Protein AF-A0A2M7TNG6-F1 (afdb_monomer_lite)

Fold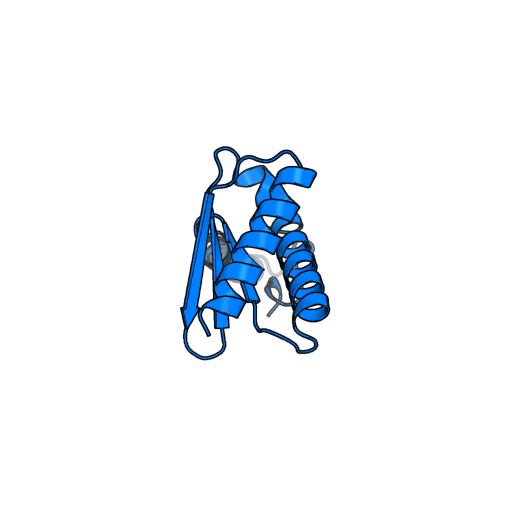seek 3Di:
DVVLVVVLVVLLVVVCVVVVFDWDWDWDDDPQEIEIEIEGPCLCVCCDDLRPNVVVSQVSSQVVSCVVPVDGGHYHYDYPCVVVVSQVVLVVVVVVQVVCCVVPVDHDDDDDDDPVSVD

Structure (mmCIF, N/CA/C/O backbone):
data_AF-A0A2M7TNG6-F1
#
_entry.id   AF-A0A2M7TNG6-F1
#
loop_
_atom_site.group_PDB
_atom_site.id
_atom_site.type_symbol
_atom_site.label_atom_id
_atom_site.label_alt_id
_atom_site.label_comp_id
_atom_site.label_asym_id
_atom_site.label_entity_id
_atom_site.label_seq_id
_atom_site.pdbx_PDB_ins_code
_atom_site.Cartn_x
_atom_site.Cartn_y
_atom_site.Cartn_z
_atom_site.occupancy
_atom_site.B_iso_or_equiv
_atom_site.auth_seq_id
_atom_site.auth_comp_id
_atom_site.auth_asym_id
_atom_site.auth_atom_id
_atom_site.pdbx_PDB_model_num
ATOM 1 N N . MET A 1 1 ? 20.619 6.618 -12.689 1.00 54.84 1 MET A N 1
ATOM 2 C CA . MET A 1 1 ? 19.481 6.814 -11.764 1.00 54.84 1 MET A CA 1
ATOM 3 C C . MET A 1 1 ? 18.170 6.879 -12.534 1.00 54.84 1 MET A C 1
ATOM 5 O O . MET A 1 1 ? 17.291 6.089 -12.225 1.00 54.84 1 MET A O 1
ATOM 9 N N . ASP A 1 2 ? 18.098 7.652 -13.619 1.00 66.38 2 ASP A N 1
ATOM 10 C CA . ASP A 1 2 ? 16.938 7.666 -14.534 1.00 66.38 2 ASP A CA 1
ATOM 11 C C . ASP A 1 2 ? 16.627 6.308 -15.174 1.00 66.38 2 ASP A C 1
ATOM 13 O O . ASP A 1 2 ? 15.473 5.988 -15.433 1.00 66.38 2 ASP A O 1
ATOM 17 N N . GLN A 1 3 ? 17.649 5.473 -15.387 1.00 79.81 3 GLN A N 1
ATOM 18 C CA . GLN A 1 3 ? 17.461 4.150 -15.983 1.00 79.81 3 GLN A CA 1
ATOM 19 C C . GLN A 1 3 ? 16.607 3.216 -15.113 1.00 79.81 3 GLN A C 1
ATOM 21 O O . GLN A 1 3 ? 15.795 2.473 -15.648 1.00 79.81 3 GLN A O 1
ATOM 26 N N . GLN A 1 4 ? 16.744 3.279 -13.782 1.00 82.69 4 GLN A N 1
ATOM 27 C CA . GLN A 1 4 ? 15.947 2.445 -12.873 1.00 82.69 4 GLN A CA 1
ATOM 28 C C . GLN A 1 4 ? 14.476 2.859 -12.874 1.00 82.69 4 GLN A C 1
ATOM 30 O O . GLN A 1 4 ? 13.606 1.995 -12.843 1.00 82.69 4 GLN A O 1
ATOM 35 N N . ILE A 1 5 ? 14.201 4.166 -12.935 1.00 87.81 5 ILE A N 1
ATOM 36 C CA . ILE A 1 5 ? 12.831 4.681 -13.022 1.00 87.81 5 ILE A CA 1
ATOM 37 C C . ILE A 1 5 ? 12.215 4.244 -14.351 1.00 87.81 5 ILE A C 1
ATOM 39 O O . ILE A 1 5 ? 11.167 3.614 -14.337 1.00 87.81 5 ILE A O 1
ATOM 43 N N . LYS A 1 6 ? 12.914 4.437 -15.476 1.00 89.31 6 LYS A N 1
ATOM 44 C CA . LYS A 1 6 ? 12.452 3.979 -16.799 1.00 89.31 6 LYS A CA 1
ATOM 45 C C . LYS A 1 6 ? 12.192 2.472 -16.857 1.00 89.31 6 LYS A C 1
ATOM 47 O O . LYS A 1 6 ? 11.218 2.027 -17.458 1.00 89.31 6 LYS A O 1
ATOM 52 N N . ASP A 1 7 ? 13.056 1.671 -16.236 1.00 91.94 7 ASP A N 1
ATOM 53 C CA . ASP A 1 7 ? 12.860 0.223 -16.162 1.00 91.94 7 ASP A CA 1
ATOM 54 C C . ASP A 1 7 ? 11.627 -0.138 -15.313 1.00 91.94 7 ASP A C 1
ATOM 56 O O . ASP A 1 7 ? 10.882 -1.043 -15.688 1.00 91.94 7 ASP A O 1
ATOM 60 N N . LEU A 1 8 ? 11.368 0.577 -14.210 1.00 92.88 8 LEU A N 1
ATOM 61 C CA . LEU A 1 8 ? 10.156 0.397 -13.402 1.00 92.88 8 LEU A CA 1
ATOM 62 C C . LEU A 1 8 ? 8.890 0.842 -14.136 1.00 92.88 8 LEU A C 1
ATOM 64 O O . LEU A 1 8 ? 7.879 0.148 -14.054 1.00 92.88 8 LEU A O 1
ATOM 68 N N . GLU A 1 9 ? 8.938 1.944 -14.885 1.00 93.38 9 GLU A N 1
ATOM 69 C CA . GLU A 1 9 ? 7.831 2.376 -15.745 1.00 93.38 9 GLU A CA 1
ATOM 70 C C . GLU A 1 9 ? 7.498 1.290 -16.767 1.00 93.38 9 GLU A C 1
ATOM 72 O O . GLU A 1 9 ? 6.335 0.926 -16.937 1.00 93.38 9 GLU A O 1
ATOM 77 N N . LYS A 1 10 ? 8.526 0.711 -17.399 1.00 93.56 10 LYS A N 1
ATOM 78 C CA . LYS A 1 10 ? 8.350 -0.385 -18.350 1.00 93.56 10 LYS A CA 1
ATOM 79 C C . LYS A 1 10 ? 7.748 -1.625 -17.689 1.00 93.56 10 LYS A C 1
ATOM 81 O O . LYS A 1 10 ? 6.782 -2.164 -18.208 1.00 93.56 10 LYS A O 1
ATOM 86 N N . ILE A 1 11 ? 8.276 -2.049 -16.539 1.00 94.00 11 ILE A N 1
ATOM 87 C CA . ILE A 1 11 ? 7.749 -3.194 -15.777 1.00 94.00 11 ILE A CA 1
ATOM 88 C C . ILE A 1 11 ? 6.274 -2.987 -15.423 1.00 94.00 11 ILE A C 1
ATOM 90 O O . ILE A 1 11 ? 5.467 -3.896 -15.598 1.00 94.00 11 ILE A O 1
ATOM 94 N N . THR A 1 12 ? 5.931 -1.793 -14.940 1.00 93.56 12 THR A N 1
ATOM 95 C CA . THR A 1 12 ? 4.572 -1.445 -14.512 1.00 93.56 12 THR A CA 1
ATOM 96 C C . THR A 1 12 ? 3.622 -1.455 -15.708 1.00 93.56 12 THR A C 1
ATOM 98 O O . THR A 1 12 ? 2.580 -2.107 -15.666 1.00 93.56 12 THR A O 1
ATOM 101 N N . LYS A 1 13 ? 4.020 -0.823 -16.817 1.00 93.25 13 LYS A N 1
ATOM 102 C CA . LYS A 1 13 ? 3.249 -0.806 -18.064 1.00 93.25 13 LYS A CA 1
ATOM 103 C C . LYS A 1 13 ? 3.055 -2.205 -18.646 1.00 93.25 13 LYS A C 1
ATOM 105 O O . LYS A 1 13 ? 1.938 -2.566 -19.013 1.00 93.25 13 LYS A O 1
ATOM 110 N N . ASP A 1 14 ? 4.122 -2.999 -18.698 1.00 93.56 14 ASP A N 1
ATOM 111 C CA . ASP A 1 14 ? 4.070 -4.371 -19.193 1.00 93.56 14 ASP A CA 1
ATOM 112 C C . ASP A 1 14 ? 3.114 -5.196 -18.317 1.00 93.56 14 ASP A C 1
ATOM 114 O O . ASP A 1 14 ? 2.214 -5.837 -18.854 1.00 93.56 14 ASP A O 1
ATOM 118 N N . LEU A 1 15 ? 3.210 -5.119 -16.986 1.00 93.12 15 LEU A N 1
ATOM 119 C CA . LEU A 1 15 ? 2.315 -5.836 -16.072 1.00 93.12 15 LEU A CA 1
ATOM 120 C C . LEU A 1 15 ? 0.835 -5.510 -16.329 1.00 93.12 15 LEU A C 1
ATOM 122 O O . LEU A 1 15 ? 0.043 -6.425 -16.556 1.00 93.12 15 LEU A O 1
ATOM 126 N N . PHE A 1 16 ? 0.458 -4.229 -16.337 1.00 91.75 16 PHE A N 1
ATOM 127 C CA . PHE A 1 16 ? -0.946 -3.840 -16.519 1.00 91.75 16 PHE A CA 1
ATOM 128 C C . PHE A 1 16 ? -1.476 -4.149 -17.919 1.00 91.75 16 PHE A C 1
ATOM 130 O O . PHE A 1 16 ? -2.626 -4.565 -18.049 1.00 91.75 16 PHE A O 1
ATOM 137 N N . SER A 1 17 ? -0.625 -4.065 -18.948 1.00 91.31 17 SER A N 1
ATOM 138 C CA . SER A 1 17 ? -1.009 -4.467 -20.306 1.00 91.31 17 SER A CA 1
ATOM 139 C C . SER A 1 17 ? -1.352 -5.959 -20.409 1.00 91.31 17 SER A C 1
ATOM 141 O O . SER A 1 17 ? -2.330 -6.310 -21.061 1.00 91.31 17 SER A O 1
ATOM 143 N N . HIS A 1 18 ? -0.613 -6.836 -19.717 1.00 91.81 18 HIS A N 1
ATOM 144 C CA . HIS A 1 18 ? -0.904 -8.276 -19.693 1.00 91.81 18 HIS A CA 1
ATOM 145 C C . HIS A 1 18 ? -2.145 -8.607 -18.860 1.00 91.81 18 HIS A C 1
ATOM 147 O O . HIS A 1 18 ? -2.833 -9.583 -19.149 1.00 91.81 18 HIS A O 1
ATOM 153 N N . LEU A 1 19 ? -2.430 -7.806 -17.831 1.00 88.75 19 LEU A N 1
ATOM 154 C CA . LEU A 1 19 ? -3.632 -7.952 -17.012 1.00 88.75 19 LEU A CA 1
ATOM 155 C C . LEU A 1 19 ? -4.889 -7.373 -17.685 1.00 88.75 19 LEU A C 1
ATOM 157 O O . LEU A 1 19 ? -5.991 -7.641 -17.220 1.00 88.75 19 LEU A O 1
ATOM 161 N N . GLY A 1 20 ? -4.737 -6.609 -18.773 1.00 87.88 20 GLY A N 1
ATOM 162 C CA . GLY A 1 20 ? -5.851 -6.015 -19.512 1.00 87.88 20 GLY A CA 1
ATOM 163 C C . GLY A 1 20 ? -6.449 -4.765 -18.860 1.00 87.88 20 GLY A C 1
ATOM 164 O O . GLY A 1 20 ? -7.576 -4.406 -19.185 1.00 87.88 20 GLY A O 1
ATOM 165 N N . PHE A 1 21 ? -5.714 -4.095 -17.966 1.00 87.00 21 PHE A N 1
ATOM 166 C CA . PHE A 1 21 ? -6.172 -2.864 -17.316 1.00 87.00 21 PHE A CA 1
ATOM 167 C C . PHE A 1 21 ? -5.549 -1.625 -17.960 1.00 87.00 21 PHE A C 1
ATOM 169 O O . PHE A 1 21 ? -4.346 -1.582 -18.224 1.00 87.00 21 PHE A O 1
ATOM 176 N N . GLN A 1 22 ? -6.369 -0.591 -18.154 1.00 85.88 22 GLN A N 1
ATOM 177 C CA . GLN A 1 22 ? -5.897 0.765 -18.429 1.00 85.88 22 GLN A CA 1
ATOM 178 C C . GLN A 1 22 ? -5.611 1.447 -17.088 1.00 85.88 22 GLN A C 1
ATOM 180 O O . GLN A 1 22 ? -6.511 1.627 -16.264 1.00 85.88 22 GLN A O 1
ATOM 185 N N . VAL A 1 23 ? -4.337 1.750 -16.843 1.00 90.06 23 VAL A N 1
ATOM 186 C CA . VAL A 1 23 ? -3.870 2.346 -15.590 1.00 90.06 23 VAL A CA 1
ATOM 187 C C . VAL A 1 23 ? -2.850 3.421 -15.921 1.00 90.06 23 VAL A C 1
ATOM 189 O O . VAL A 1 23 ? -1.818 3.139 -16.538 1.00 90.06 23 VAL A O 1
ATOM 192 N N . ASP A 1 24 ? -3.132 4.635 -15.473 1.00 92.81 24 ASP A N 1
ATOM 193 C CA . ASP A 1 24 ? -2.158 5.712 -15.421 1.00 92.81 24 ASP A CA 1
ATOM 194 C C . ASP A 1 24 ? -1.339 5.574 -14.144 1.00 92.81 24 ASP A C 1
ATOM 196 O O . ASP A 1 24 ? -1.842 5.181 -13.091 1.00 92.81 24 ASP A O 1
ATOM 200 N N . PHE A 1 25 ? -0.052 5.896 -14.208 1.00 94.00 25 PHE A N 1
ATOM 201 C CA . PHE A 1 25 ? 0.793 5.799 -13.029 1.00 94.00 25 PHE A CA 1
ATOM 202 C C . PHE A 1 25 ? 1.853 6.887 -12.973 1.00 94.00 25 PHE A C 1
ATOM 204 O O . PHE A 1 25 ? 2.319 7.399 -13.989 1.00 94.00 25 PHE A O 1
ATOM 211 N N . GLN A 1 26 ? 2.253 7.223 -11.750 1.00 94.19 26 GLN A N 1
ATOM 212 C CA . GLN A 1 26 ? 3.331 8.159 -11.463 1.00 94.19 26 GLN A CA 1
ATOM 213 C C . GLN A 1 26 ? 4.327 7.506 -10.517 1.00 94.19 26 GLN A C 1
ATOM 215 O O . GLN A 1 26 ? 3.954 7.000 -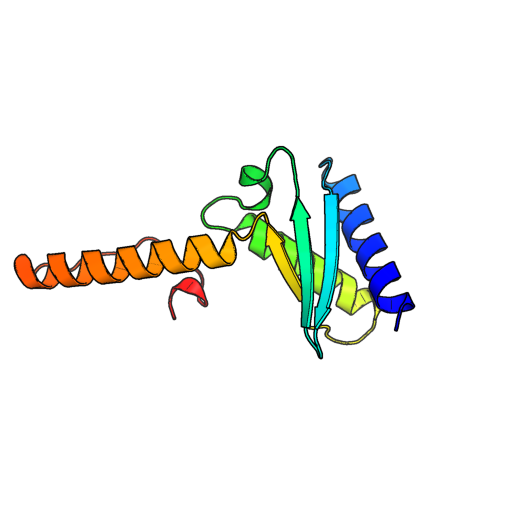9.459 1.00 94.19 26 GLN A O 1
ATOM 220 N N . ILE A 1 27 ? 5.606 7.544 -10.885 1.00 94.62 27 ILE A N 1
ATOM 221 C CA . ILE A 1 27 ? 6.683 7.014 -10.053 1.00 94.62 27 ILE A CA 1
ATOM 222 C C . ILE A 1 27 ? 7.416 8.178 -9.394 1.00 94.62 27 ILE A C 1
ATOM 224 O O . ILE A 1 27 ? 7.971 9.043 -10.070 1.00 94.62 27 ILE A O 1
ATOM 228 N N . LYS A 1 28 ? 7.443 8.182 -8.063 1.00 93.19 28 LYS A N 1
ATOM 229 C CA . LYS A 1 28 ? 8.204 9.131 -7.248 1.00 93.19 28 LYS A CA 1
ATOM 230 C C . LYS A 1 28 ? 9.304 8.385 -6.515 1.00 93.19 28 LYS A C 1
ATOM 232 O O . LYS A 1 28 ? 9.084 7.293 -6.000 1.00 93.19 28 LYS A O 1
ATOM 237 N N . LYS A 1 29 ? 10.498 8.968 -6.459 1.00 91.38 29 LYS A N 1
ATOM 238 C CA . LYS A 1 29 ? 11.609 8.428 -5.675 1.00 91.38 29 LYS A CA 1
ATOM 239 C C . LYS A 1 29 ? 11.977 9.416 -4.582 1.00 91.38 29 LYS A C 1
ATOM 241 O O . LYS A 1 29 ? 12.416 10.523 -4.878 1.00 91.38 29 LYS A O 1
ATOM 246 N N . GLU A 1 30 ? 11.855 8.977 -3.339 1.00 91.69 30 GLU A N 1
ATOM 247 C CA . GLU A 1 30 ? 12.207 9.740 -2.147 1.00 91.69 30 GLU A CA 1
ATOM 248 C C . GLU A 1 30 ? 13.241 8.948 -1.345 1.00 91.69 30 GLU A C 1
ATOM 250 O O . GLU A 1 30 ? 12.950 7.898 -0.774 1.00 91.69 30 GLU A O 1
ATOM 255 N N . ALA A 1 31 ? 14.485 9.436 -1.338 1.00 88.31 31 ALA A N 1
ATOM 256 C CA . ALA A 1 31 ? 15.634 8.742 -0.755 1.00 88.31 31 ALA A CA 1
ATOM 257 C C . ALA A 1 31 ? 15.773 7.289 -1.271 1.00 88.31 31 ALA A C 1
ATOM 259 O O . ALA A 1 31 ? 16.142 7.068 -2.430 1.00 88.31 31 ALA A O 1
ATOM 260 N N . GLU A 1 32 ? 15.490 6.304 -0.417 1.00 88.56 32 GLU A N 1
ATOM 261 C CA . GLU A 1 32 ? 15.549 4.873 -0.738 1.00 88.56 32 GLU A CA 1
ATOM 262 C C . GLU A 1 32 ? 14.198 4.273 -1.142 1.00 88.56 32 GLU A C 1
ATOM 264 O O . GLU A 1 32 ? 14.164 3.134 -1.607 1.00 88.56 32 GLU A O 1
ATOM 269 N N . LEU A 1 33 ? 13.095 5.004 -0.962 1.00 92.75 33 LEU A N 1
ATOM 270 C CA . LEU A 1 33 ? 11.748 4.538 -1.266 1.00 92.75 33 LEU A CA 1
ATOM 271 C C . LEU A 1 33 ? 11.336 4.980 -2.670 1.00 92.75 33 LEU A C 1
ATOM 273 O O . LEU A 1 33 ? 11.424 6.155 -3.026 1.00 92.75 33 LEU A O 1
ATOM 277 N N . VAL A 1 34 ? 10.860 4.030 -3.467 1.00 94.62 34 VAL A N 1
ATOM 278 C CA . VAL A 1 34 ? 10.200 4.305 -4.740 1.00 94.62 34 VAL A CA 1
ATOM 279 C C . VAL A 1 34 ? 8.709 4.066 -4.569 1.00 94.62 34 VAL A C 1
ATOM 281 O O . VAL A 1 34 ? 8.289 2.944 -4.296 1.00 94.62 34 VAL A O 1
ATOM 284 N N . THR A 1 35 ? 7.911 5.107 -4.746 1.00 95.25 35 THR A N 1
ATOM 285 C CA . THR A 1 35 ? 6.454 5.035 -4.673 1.00 95.25 35 THR A CA 1
ATOM 286 C C . THR A 1 35 ? 5.872 5.050 -6.078 1.00 95.25 35 THR A C 1
ATOM 288 O O . THR A 1 35 ? 6.194 5.924 -6.881 1.00 95.25 35 THR A O 1
ATOM 291 N N . ILE A 1 36 ? 5.016 4.079 -6.376 1.00 95.75 36 ILE A N 1
ATOM 292 C CA . ILE A 1 36 ? 4.251 3.984 -7.616 1.00 95.75 36 ILE A CA 1
ATOM 293 C C . ILE A 1 36 ? 2.800 4.295 -7.263 1.00 95.75 36 ILE A C 1
ATOM 295 O O . ILE A 1 36 ? 2.129 3.490 -6.615 1.00 95.75 36 ILE A O 1
ATOM 299 N N . HIS A 1 37 ? 2.338 5.468 -7.678 1.00 95.88 37 HIS A N 1
ATOM 300 C CA . HIS A 1 37 ? 0.942 5.865 -7.564 1.00 95.88 37 HIS A CA 1
ATOM 301 C C . HIS A 1 37 ? 0.198 5.406 -8.807 1.00 95.88 37 HIS A C 1
ATOM 303 O O . HIS A 1 37 ? 0.613 5.729 -9.919 1.00 95.88 37 HIS A O 1
ATOM 309 N N . LEU A 1 38 ? -0.875 4.652 -8.609 1.00 94.56 38 LEU A N 1
ATOM 310 C CA . LEU A 1 38 ? -1.733 4.131 -9.660 1.00 94.56 38 LEU A CA 1
ATOM 311 C C . LEU A 1 38 ? -3.061 4.886 -9.660 1.00 94.56 38 LEU A C 1
ATOM 313 O O . LEU A 1 38 ? -3.710 5.005 -8.620 1.00 94.56 38 LEU A O 1
ATOM 317 N N . ASN A 1 39 ? -3.472 5.314 -10.846 1.00 92.56 39 ASN A N 1
ATOM 318 C CA . ASN A 1 39 ? -4.759 5.926 -11.131 1.00 92.56 39 ASN A CA 1
ATOM 319 C C . ASN A 1 39 ? -5.453 5.077 -12.197 1.00 92.56 39 ASN A C 1
ATOM 321 O O . ASN A 1 39 ? -4.863 4.723 -13.217 1.00 92.56 39 ASN A O 1
ATOM 325 N N . SER A 1 40 ? -6.702 4.714 -11.954 1.00 88.69 40 SER A N 1
ATOM 326 C CA . SER A 1 40 ? -7.477 3.861 -12.850 1.00 88.69 40 SER A CA 1
ATOM 327 C C . SER A 1 40 ? -8.936 4.267 -12.776 1.00 88.69 40 SER A C 1
ATOM 329 O O . SER A 1 40 ? -9.379 4.731 -11.731 1.00 88.69 40 SER A O 1
ATOM 331 N N . ASP A 1 41 ? -9.685 4.030 -13.850 1.00 88.38 41 ASP A N 1
ATOM 332 C CA . ASP A 1 41 ? -11.139 4.216 -13.853 1.00 88.38 41 ASP A CA 1
ATOM 333 C C . ASP A 1 41 ? -11.851 3.226 -12.908 1.00 88.38 41 ASP A C 1
ATOM 335 O O . ASP A 1 41 ? -12.964 3.481 -12.448 1.00 88.38 41 ASP A O 1
ATOM 339 N N . GLU A 1 42 ? -11.198 2.106 -12.571 1.00 88.88 42 GLU A N 1
ATOM 340 C CA . GLU A 1 42 ? -11.728 1.053 -11.699 1.00 88.88 42 GLU A CA 1
ATOM 341 C C . GLU A 1 42 ? -10.800 0.778 -10.495 1.00 88.88 42 GLU A C 1
ATOM 343 O O . GLU A 1 42 ? -10.299 -0.341 -10.315 1.00 88.88 42 GLU A O 1
ATOM 348 N N . PRO A 1 43 ? -10.571 1.763 -9.601 1.00 90.81 43 PRO A N 1
ATOM 349 C CA . PRO A 1 43 ? -9.601 1.633 -8.510 1.00 90.81 43 PRO A CA 1
ATOM 350 C C . PRO A 1 43 ? -9.966 0.496 -7.545 1.00 90.81 43 PRO A C 1
ATOM 352 O O . PRO A 1 43 ? -9.089 -0.168 -6.992 1.00 90.81 43 PRO A O 1
ATOM 355 N N . GLY A 1 44 ? -11.261 0.198 -7.388 1.00 91.81 44 GLY A N 1
ATOM 356 C CA . GLY A 1 44 ? -11.749 -0.890 -6.539 1.00 91.81 44 GLY A CA 1
ATOM 357 C C . GLY A 1 44 ? -11.222 -2.274 -6.934 1.00 91.81 44 GLY A C 1
ATOM 358 O O . GLY A 1 44 ? -10.960 -3.092 -6.051 1.00 91.81 44 GLY A O 1
ATOM 359 N N . VAL A 1 45 ? -11.007 -2.529 -8.230 1.00 92.00 45 VAL A N 1
ATOM 360 C CA . VAL A 1 45 ? -10.467 -3.810 -8.718 1.00 92.00 45 VAL A CA 1
ATOM 361 C C . VAL A 1 45 ? -8.983 -3.933 -8.375 1.00 92.00 45 VAL A C 1
ATOM 363 O O . VAL A 1 45 ? -8.545 -4.979 -7.895 1.00 92.00 45 VAL A O 1
ATOM 366 N N . LEU A 1 46 ? -8.222 -2.846 -8.545 1.00 93.06 46 LEU A N 1
ATOM 367 C CA . LEU A 1 46 ? -6.796 -2.797 -8.207 1.00 93.06 46 LEU A CA 1
ATOM 368 C C . LEU A 1 46 ? -6.549 -2.895 -6.700 1.00 93.06 46 LEU A C 1
ATOM 370 O O . LEU A 1 46 ? -5.567 -3.497 -6.268 1.00 93.06 46 LEU A O 1
ATOM 374 N N . ILE A 1 47 ? -7.443 -2.329 -5.890 1.00 93.94 47 ILE A N 1
ATOM 375 C CA . ILE A 1 47 ? -7.398 -2.437 -4.431 1.00 93.94 47 ILE A CA 1
ATOM 376 C C . ILE A 1 47 ? -7.759 -3.868 -4.007 1.00 93.94 47 ILE A C 1
ATOM 378 O O . ILE A 1 47 ? -7.021 -4.515 -3.254 1.00 93.94 47 ILE A O 1
ATOM 382 N N . GLY A 1 48 ? -8.872 -4.391 -4.522 1.00 92.25 48 GLY A N 1
ATOM 383 C CA . GLY A 1 48 ? -9.431 -5.682 -4.136 1.00 92.25 48 GLY A CA 1
ATOM 384 C C . GLY A 1 48 ? -9.946 -5.707 -2.693 1.00 92.25 48 GLY A C 1
ATOM 385 O O . GLY A 1 48 ? -9.955 -4.706 -1.973 1.00 92.25 48 GLY A O 1
ATOM 386 N N . TYR A 1 49 ? -10.378 -6.881 -2.229 1.00 90.62 49 TYR A N 1
ATOM 387 C CA . TYR A 1 49 ? -10.930 -7.024 -0.881 1.00 90.62 49 TYR A CA 1
ATOM 388 C C . TYR A 1 49 ? -9.884 -6.670 0.185 1.00 90.62 49 TYR A C 1
ATOM 390 O O . TYR A 1 49 ? -8.842 -7.317 0.279 1.00 90.62 49 TYR A O 1
ATOM 398 N N . HIS A 1 50 ? -10.144 -5.618 0.966 1.00 88.12 50 HIS A N 1
ATOM 399 C CA . HIS A 1 50 ? -9.230 -5.104 1.994 1.00 88.12 50 HIS A CA 1
ATOM 400 C C . HIS A 1 50 ? -7.788 -4.858 1.505 1.00 88.12 50 HIS A C 1
ATOM 402 O O . HIS A 1 50 ? -6.840 -4.967 2.277 1.00 88.12 50 HIS A O 1
ATOM 408 N N . GLY A 1 51 ? -7.590 -4.495 0.233 1.00 91.31 51 GLY A N 1
ATOM 409 C CA . GLY A 1 51 ? -6.252 -4.213 -0.300 1.00 91.31 51 GLY A CA 1
ATOM 410 C C . GLY A 1 51 ? -5.454 -5.459 -0.698 1.00 91.31 51 GLY A C 1
ATOM 411 O O . GLY A 1 51 ? -4.250 -5.362 -0.935 1.00 91.31 51 GLY A O 1
ATOM 412 N N . GLN A 1 52 ? -6.072 -6.645 -0.742 1.00 91.19 52 GLN A N 1
ATOM 413 C CA . GLN A 1 52 ? -5.382 -7.886 -1.108 1.00 91.19 52 GLN A CA 1
ATOM 414 C C . GLN A 1 52 ? -4.791 -7.839 -2.524 1.00 91.19 52 GLN A C 1
ATOM 416 O O . GLN A 1 52 ? -3.647 -8.258 -2.706 1.00 91.19 52 GLN A O 1
ATOM 421 N N . ALA A 1 53 ? -5.524 -7.296 -3.502 1.00 93.50 53 ALA A N 1
ATOM 422 C CA . ALA A 1 53 ? -5.031 -7.177 -4.873 1.00 93.50 53 ALA A CA 1
ATOM 423 C C . ALA A 1 53 ? -3.886 -6.160 -4.957 1.00 93.50 53 ALA A C 1
ATOM 425 O O . ALA A 1 53 ? -2.842 -6.468 -5.529 1.00 93.50 53 ALA A O 1
ATOM 426 N N . LEU A 1 54 ? -4.010 -5.017 -4.273 1.00 94.31 54 LEU A N 1
ATOM 427 C CA . LEU A 1 54 ? -2.947 -4.012 -4.189 1.00 94.31 54 LEU A CA 1
ATOM 428 C C . LEU A 1 54 ? -1.658 -4.596 -3.600 1.00 94.31 54 LEU A C 1
ATOM 430 O O . LEU A 1 54 ? -0.561 -4.371 -4.111 1.00 94.31 54 LEU A O 1
ATOM 434 N N . ASN A 1 55 ? -1.783 -5.388 -2.535 1.00 93.31 55 ASN A N 1
ATOM 435 C CA . ASN A 1 55 ? -0.639 -6.056 -1.928 1.00 93.31 55 ASN A CA 1
ATOM 436 C C . ASN A 1 55 ? -0.014 -7.087 -2.880 1.00 93.31 55 ASN A C 1
ATOM 438 O O . ASN A 1 55 ? 1.212 -7.152 -2.969 1.00 93.31 55 ASN A O 1
ATOM 442 N N . ALA A 1 56 ? -0.820 -7.851 -3.623 1.00 93.94 56 ALA A N 1
ATOM 443 C CA . ALA A 1 56 ? -0.318 -8.785 -4.630 1.00 93.94 56 ALA A CA 1
ATOM 444 C C . ALA A 1 56 ? 0.414 -8.061 -5.775 1.00 93.94 56 ALA A C 1
ATOM 446 O O . ALA A 1 56 ? 1.513 -8.471 -6.149 1.00 93.94 56 ALA A O 1
ATOM 447 N N . LEU A 1 57 ? -0.140 -6.953 -6.276 1.00 94.56 57 LEU A N 1
ATOM 448 C CA . LEU A 1 57 ? 0.485 -6.102 -7.294 1.00 94.56 57 LEU A CA 1
ATOM 449 C C . LEU A 1 57 ? 1.834 -5.555 -6.817 1.00 94.56 57 LEU A C 1
ATOM 451 O O . LEU A 1 57 ? 2.829 -5.671 -7.532 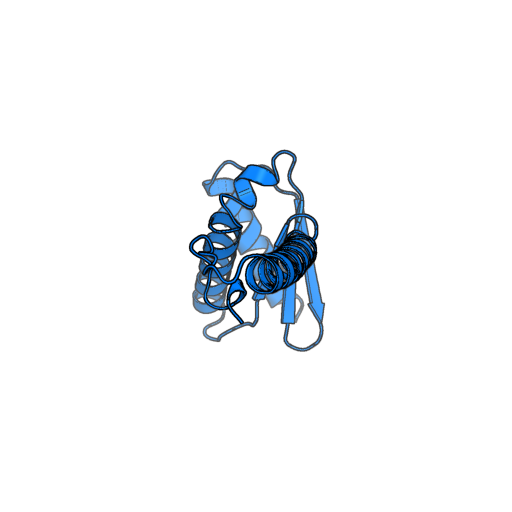1.00 94.56 57 LEU A O 1
ATOM 455 N N . GLN A 1 58 ? 1.902 -5.042 -5.584 1.00 94.88 58 GLN A N 1
ATOM 456 C CA . GLN A 1 58 ? 3.161 -4.588 -4.996 1.00 94.88 58 GLN A CA 1
ATOM 457 C C . GLN A 1 58 ? 4.209 -5.703 -4.953 1.00 94.88 58 GLN A C 1
ATOM 459 O O . GLN A 1 58 ? 5.362 -5.475 -5.327 1.00 94.88 58 GLN A O 1
ATOM 464 N N . GLN A 1 59 ? 3.828 -6.908 -4.519 1.00 94.75 59 GLN A N 1
ATOM 465 C CA . GLN A 1 59 ? 4.754 -8.041 -4.477 1.00 94.75 59 GLN A CA 1
ATOM 466 C C . GLN A 1 59 ? 5.238 -8.430 -5.875 1.00 94.75 59 GLN A C 1
ATOM 468 O O . GLN A 1 59 ? 6.439 -8.608 -6.070 1.00 94.75 59 GLN A O 1
ATOM 473 N N . MET A 1 60 ? 4.342 -8.496 -6.862 1.00 95.12 60 MET A N 1
ATOM 474 C CA . MET A 1 60 ? 4.718 -8.801 -8.244 1.00 95.12 60 MET A CA 1
ATOM 475 C C . MET A 1 60 ? 5.712 -7.780 -8.797 1.00 95.12 60 MET A C 1
ATOM 477 O O . MET A 1 60 ? 6.777 -8.169 -9.275 1.00 95.12 60 MET A O 1
ATOM 481 N N . ILE A 1 61 ? 5.424 -6.484 -8.659 1.00 95.38 61 ILE A N 1
ATOM 482 C CA . ILE A 1 61 ? 6.322 -5.420 -9.128 1.00 95.38 61 ILE A CA 1
ATOM 483 C C . ILE A 1 61 ? 7.673 -5.494 -8.409 1.00 95.38 61 ILE A C 1
ATOM 485 O O . ILE A 1 61 ? 8.717 -5.402 -9.055 1.00 95.38 61 ILE A O 1
ATOM 489 N N . THR A 1 62 ? 7.678 -5.733 -7.095 1.00 95.00 62 THR A N 1
ATOM 490 C CA . THR A 1 62 ? 8.919 -5.861 -6.316 1.00 95.00 62 THR A CA 1
ATOM 491 C C . THR A 1 62 ? 9.768 -7.041 -6.796 1.00 95.00 62 THR A C 1
ATOM 493 O O . THR A 1 62 ? 10.979 -6.902 -6.966 1.00 95.00 62 THR A O 1
ATOM 496 N N . LEU A 1 63 ? 9.149 -8.191 -7.078 1.00 95.69 63 LEU A N 1
ATOM 497 C CA . LEU A 1 63 ? 9.843 -9.371 -7.600 1.00 95.69 63 LEU A CA 1
ATOM 498 C C . LEU A 1 63 ? 10.364 -9.157 -9.028 1.00 95.69 63 LEU A C 1
ATOM 500 O O . LEU A 1 63 ? 11.488 -9.554 -9.342 1.00 95.69 63 LEU A O 1
ATOM 504 N N . MET A 1 64 ? 9.584 -8.504 -9.893 1.00 94.88 64 MET A N 1
ATOM 505 C CA . MET A 1 64 ? 10.009 -8.155 -11.253 1.00 94.88 64 MET A CA 1
ATOM 506 C C . MET A 1 64 ? 11.183 -7.168 -11.235 1.00 94.88 64 MET A C 1
ATOM 508 O O . MET A 1 64 ? 12.150 -7.350 -11.977 1.00 94.88 64 MET A O 1
ATOM 512 N N . ALA A 1 65 ? 11.139 -6.172 -10.347 1.00 94.31 65 ALA A N 1
ATOM 513 C CA . ALA A 1 65 ? 12.227 -5.225 -10.134 1.00 94.31 65 ALA A CA 1
ATOM 514 C C . ALA A 1 65 ? 13.489 -5.928 -9.616 1.00 94.31 65 ALA A C 1
ATOM 516 O O . ALA A 1 65 ? 14.570 -5.722 -10.164 1.00 94.31 65 ALA A O 1
ATOM 517 N N . PHE A 1 66 ? 13.358 -6.823 -8.631 1.00 94.62 66 PHE A N 1
ATOM 518 C CA . PHE A 1 66 ? 14.478 -7.623 -8.132 1.00 94.62 66 PHE A CA 1
ATOM 519 C C . PHE A 1 66 ? 15.118 -8.457 -9.250 1.00 94.62 66 PHE A C 1
ATOM 521 O O . PHE A 1 66 ? 16.334 -8.418 -9.433 1.00 94.62 66 PHE A O 1
ATOM 528 N N . LYS A 1 67 ? 14.304 -9.143 -10.064 1.00 94.12 67 LYS A N 1
ATOM 529 C CA . LYS A 1 67 ? 14.781 -9.926 -11.215 1.00 94.12 67 LYS A CA 1
ATOM 530 C C . LYS A 1 67 ? 15.525 -9.064 -12.242 1.00 94.12 67 LYS A C 1
ATOM 532 O O . LYS A 1 67 ? 16.482 -9.536 -12.849 1.00 94.12 67 LYS A O 1
ATOM 537 N N . LYS A 1 68 ? 15.087 -7.820 -12.455 1.00 93.25 68 LYS A N 1
ATOM 538 C CA . LYS A 1 68 ? 15.693 -6.885 -13.414 1.00 93.25 68 LYS A CA 1
ATOM 539 C C . LYS A 1 68 ? 16.987 -6.256 -12.892 1.00 93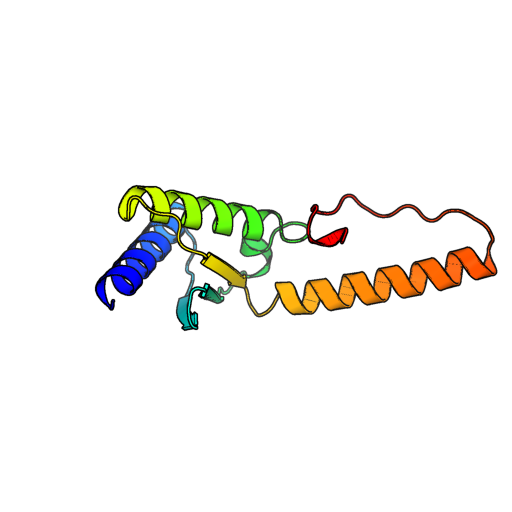.25 68 LYS A C 1
ATOM 541 O O . LYS A 1 68 ? 17.924 -6.091 -13.667 1.00 93.25 68 LYS A O 1
ATOM 546 N N . PHE A 1 69 ? 17.030 -5.884 -11.614 1.00 92.50 69 PHE A N 1
ATOM 547 C CA . PHE A 1 69 ? 18.125 -5.099 -11.035 1.00 92.50 69 PHE A CA 1
ATOM 548 C C . PHE A 1 69 ? 19.157 -5.929 -10.267 1.00 92.50 69 PHE A C 1
ATOM 550 O O . PHE A 1 69 ? 20.231 -5.413 -9.969 1.00 92.50 69 PHE A O 1
ATOM 557 N N . GLY A 1 70 ? 18.841 -7.178 -9.915 1.00 92.31 70 GLY A N 1
ATOM 558 C CA . GLY A 1 70 ? 19.708 -8.052 -9.118 1.00 92.31 70 GLY A CA 1
ATOM 559 C C . GLY A 1 70 ? 19.852 -7.636 -7.649 1.00 92.31 70 GLY A C 1
ATOM 560 O O . GLY A 1 70 ? 20.662 -8.207 -6.926 1.00 92.31 70 GLY A O 1
ATOM 561 N N . GLN A 1 71 ? 19.082 -6.644 -7.199 1.00 91.56 71 GLN A N 1
ATOM 562 C CA . GLN A 1 71 ? 19.097 -6.125 -5.834 1.00 91.56 71 GLN A CA 1
ATOM 563 C C . GLN A 1 71 ? 17.690 -5.723 -5.398 1.00 91.56 71 GLN A C 1
ATOM 565 O O . GLN A 1 71 ? 16.836 -5.397 -6.228 1.00 91.56 71 GLN A O 1
ATOM 570 N N . TRP A 1 72 ? 17.449 -5.745 -4.089 1.00 89.25 72 TRP A N 1
ATOM 571 C CA . TRP A 1 72 ? 16.171 -5.330 -3.525 1.00 89.25 72 TRP A CA 1
ATOM 572 C C . TRP A 1 72 ? 16.009 -3.816 -3.612 1.00 89.25 72 TRP A C 1
ATOM 574 O O . TRP A 1 72 ? 16.863 -3.060 -3.156 1.00 89.25 72 TRP A O 1
ATOM 584 N N . VAL A 1 73 ? 14.878 -3.386 -4.167 1.00 90.56 73 VAL A N 1
ATOM 585 C CA . VAL A 1 73 ? 14.455 -1.984 -4.193 1.00 90.56 73 VAL A CA 1
ATOM 586 C C . VAL A 1 73 ? 13.246 -1.853 -3.278 1.00 90.56 73 VAL A C 1
ATOM 588 O O . VAL A 1 73 ? 12.318 -2.659 -3.360 1.00 90.56 73 VAL A O 1
ATOM 591 N N . ARG A 1 74 ? 13.248 -0.852 -2.391 1.00 92.75 74 ARG A N 1
ATOM 592 C CA . ARG A 1 74 ? 12.081 -0.557 -1.555 1.00 92.75 74 ARG A CA 1
ATOM 593 C C . ARG A 1 74 ? 11.024 0.111 -2.423 1.00 92.75 74 ARG A C 1
ATOM 595 O O . ARG A 1 74 ? 11.172 1.274 -2.785 1.00 92.75 74 ARG A O 1
ATOM 602 N N . ILE A 1 75 ? 9.991 -0.649 -2.771 1.00 94.69 75 ILE A N 1
ATOM 603 C CA . ILE A 1 75 ? 8.890 -0.193 -3.617 1.00 94.69 75 ILE A CA 1
ATOM 604 C C . ILE A 1 75 ? 7.602 -0.186 -2.796 1.00 94.69 75 ILE A C 1
ATOM 606 O O . ILE A 1 75 ? 7.253 -1.183 -2.158 1.00 94.69 75 ILE A O 1
ATOM 610 N N . LEU A 1 76 ? 6.895 0.937 -2.834 1.00 94.75 76 LEU A N 1
ATOM 611 C CA . LEU A 1 76 ? 5.540 1.085 -2.326 1.00 94.75 76 LEU A CA 1
ATOM 612 C C . LEU A 1 76 ? 4.606 1.297 -3.512 1.00 94.75 76 LEU A C 1
ATOM 614 O O . LEU A 1 76 ? 4.861 2.155 -4.350 1.00 94.75 76 LEU A O 1
ATOM 618 N N . VAL A 1 77 ? 3.528 0.525 -3.580 1.00 95.50 77 VAL A N 1
ATOM 619 C CA . VAL A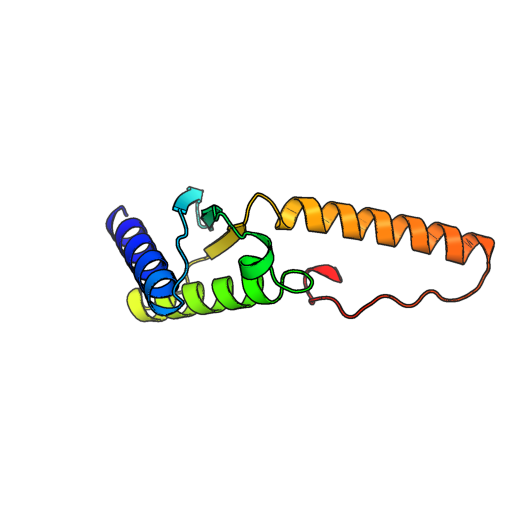 1 77 ? 2.475 0.727 -4.577 1.00 95.50 77 VAL A CA 1
ATOM 620 C C . VAL A 1 77 ? 1.227 1.187 -3.848 1.00 95.50 77 VAL A C 1
ATOM 622 O O . VAL A 1 77 ? 0.846 0.582 -2.837 1.00 95.50 77 VAL A O 1
ATOM 625 N N . ASP A 1 78 ? 0.609 2.248 -4.352 1.00 95.38 78 ASP A N 1
ATOM 626 C CA . ASP A 1 78 ? -0.626 2.795 -3.805 1.00 95.38 78 ASP A CA 1
ATOM 627 C C . ASP A 1 78 ? -1.606 3.183 -4.914 1.00 95.38 78 ASP A C 1
ATOM 629 O O . ASP A 1 78 ? -1.202 3.513 -6.029 1.00 95.38 78 ASP A O 1
ATOM 633 N N . VAL A 1 79 ? -2.895 3.119 -4.595 1.00 95.19 79 VAL A N 1
ATOM 634 C CA . VAL A 1 79 ? -4.006 3.439 -5.498 1.00 95.19 79 VAL A CA 1
ATOM 635 C C . VAL A 1 79 ? -4.838 4.511 -4.810 1.00 95.19 79 VAL A C 1
ATOM 637 O O . VAL A 1 79 ? -5.420 4.229 -3.768 1.00 95.19 79 VAL A O 1
ATOM 640 N N . GLU A 1 80 ? -4.883 5.723 -5.364 1.00 89.38 80 GLU A N 1
ATOM 641 C CA . GLU A 1 80 ? -5.709 6.838 -4.856 1.00 89.38 80 GLU A CA 1
ATOM 642 C C . GLU A 1 80 ? -5.664 7.054 -3.321 1.00 89.38 80 GLU A C 1
ATOM 644 O O . GLU A 1 80 ? -6.701 7.232 -2.663 1.00 89.38 80 GLU A O 1
ATOM 649 N N . ASP A 1 81 ? -4.463 6.997 -2.736 1.00 90.56 81 ASP A N 1
ATOM 650 C CA . ASP A 1 81 ? -4.205 7.139 -1.292 1.00 90.56 81 ASP A CA 1
ATOM 651 C C . ASP A 1 81 ? -4.980 6.127 -0.421 1.00 90.56 81 ASP A C 1
ATOM 653 O O . ASP A 1 81 ? -5.322 6.374 0.743 1.00 90.56 81 ASP A O 1
ATOM 657 N N . TYR A 1 82 ? -5.296 4.956 -0.986 1.00 93.25 82 TYR A N 1
ATOM 658 C CA . TYR A 1 82 ? -6.039 3.896 -0.309 1.00 93.25 82 TYR A CA 1
ATOM 659 C C . TYR A 1 82 ? -5.366 3.485 0.998 1.00 93.25 82 TYR A C 1
ATOM 661 O O . TYR A 1 82 ? -6.057 3.238 1.988 1.00 93.25 82 TYR A O 1
ATOM 669 N N . ARG A 1 83 ? -4.030 3.410 1.031 1.00 91.12 83 ARG A N 1
ATOM 670 C CA . ARG A 1 83 ? -3.297 2.984 2.232 1.00 91.12 83 ARG A CA 1
ATOM 671 C C . ARG A 1 83 ? -3.532 3.915 3.420 1.00 91.12 83 ARG A C 1
ATOM 673 O O . ARG A 1 83 ? -3.739 3.423 4.531 1.00 91.12 83 ARG A O 1
ATOM 680 N N . GLU A 1 84 ? -3.548 5.224 3.193 1.00 92.50 84 GLU A N 1
ATOM 681 C CA . GLU A 1 84 ? -3.826 6.216 4.235 1.00 92.50 84 GLU A CA 1
ATOM 682 C C . GLU A 1 84 ? -5.285 6.135 4.694 1.00 92.50 84 GLU A C 1
ATOM 684 O O . GLU A 1 84 ? -5.556 5.931 5.880 1.00 92.50 84 GLU A O 1
ATOM 689 N N . LYS A 1 85 ? -6.232 6.139 3.748 1.00 93.19 85 LYS A N 1
ATOM 690 C CA . LYS A 1 85 ? -7.668 5.981 4.046 1.00 93.19 85 LYS A CA 1
ATOM 691 C C . LYS A 1 85 ? -7.950 4.694 4.826 1.00 93.19 85 LYS A C 1
ATOM 693 O O . LYS A 1 85 ? -8.760 4.675 5.755 1.00 93.19 85 LYS A O 1
ATOM 698 N N . ARG A 1 86 ? -7.275 3.596 4.473 1.00 93.19 86 ARG A N 1
ATOM 699 C CA . ARG A 1 86 ? -7.407 2.298 5.141 1.00 93.19 86 ARG A CA 1
ATOM 700 C C . ARG A 1 86 ? -6.896 2.351 6.575 1.00 93.19 86 ARG A C 1
ATOM 702 O O . ARG A 1 86 ? -7.561 1.806 7.455 1.00 93.19 86 ARG A O 1
ATOM 709 N N . LYS A 1 87 ? -5.764 3.018 6.813 1.00 92.88 87 LYS A N 1
ATOM 710 C CA . LYS A 1 87 ? -5.216 3.226 8.157 1.00 92.88 87 LYS A CA 1
ATOM 711 C C . LYS A 1 87 ? -6.230 3.937 9.055 1.00 92.88 87 LYS A C 1
ATOM 713 O O . LYS A 1 87 ? -6.552 3.417 10.119 1.00 92.88 87 LYS A O 1
ATOM 718 N N . GLU A 1 88 ? -6.814 5.042 8.597 1.00 95.12 88 GLU A N 1
ATOM 719 C CA . GLU A 1 88 ? -7.817 5.766 9.388 1.00 95.12 88 GLU A CA 1
ATOM 720 C C . GLU A 1 88 ? -9.051 4.913 9.720 1.00 95.12 88 GLU A C 1
ATOM 722 O O . GLU A 1 88 ? -9.605 4.984 10.818 1.00 95.12 88 GLU A O 1
ATOM 727 N N . VAL A 1 89 ? -9.518 4.100 8.764 1.00 93.12 89 VAL A N 1
ATOM 728 C CA . VAL A 1 89 ? -10.657 3.197 8.985 1.00 93.12 89 VAL A CA 1
ATOM 729 C C . VAL A 1 89 ? -10.337 2.174 10.075 1.00 93.12 89 VAL A C 1
ATOM 731 O O . VAL A 1 89 ? -11.191 1.906 10.921 1.00 93.12 89 VAL A O 1
ATOM 734 N N . LEU A 1 90 ? -9.122 1.624 10.079 1.00 93.12 90 LEU A N 1
ATOM 735 C CA . LEU A 1 90 ? -8.679 0.667 11.094 1.00 93.12 90 LEU A CA 1
ATOM 736 C C . LEU A 1 90 ? -8.540 1.320 12.472 1.00 93.12 90 LEU A C 1
ATOM 738 O O . LEU A 1 90 ? -9.001 0.749 13.459 1.00 93.12 90 LEU A O 1
ATOM 742 N N . GLU A 1 91 ? -8.003 2.538 12.543 1.00 94.75 91 GLU A N 1
ATOM 743 C CA . GLU A 1 91 ? -7.921 3.306 13.792 1.00 94.75 91 GLU A CA 1
ATOM 744 C C . GLU A 1 91 ? -9.313 3.578 14.380 1.00 94.75 91 GLU A C 1
ATOM 746 O O . GLU A 1 91 ? -9.557 3.325 15.563 1.00 94.75 91 GLU A O 1
ATOM 751 N N . ARG A 1 92 ? -10.270 4.009 13.546 1.00 95.50 92 ARG A N 1
ATOM 752 C CA . ARG A 1 92 ? -11.667 4.210 13.966 1.00 95.50 92 ARG A CA 1
ATOM 753 C C . ARG A 1 92 ? -12.326 2.907 14.423 1.00 95.50 92 ARG A C 1
ATOM 755 O O . ARG A 1 92 ? -13.076 2.909 15.404 1.00 95.50 92 ARG A O 1
ATOM 762 N N . MET A 1 93 ? -12.046 1.794 13.743 1.00 93.56 93 MET A N 1
ATOM 763 C CA . MET A 1 93 ? -12.553 0.471 14.120 1.00 93.56 93 MET A CA 1
ATOM 764 C C . MET A 1 93 ? -12.010 0.038 15.486 1.00 93.56 93 MET A C 1
ATOM 766 O O . MET A 1 93 ? -12.785 -0.396 16.338 1.00 93.56 93 MET A O 1
ATOM 770 N N . ALA A 1 94 ? -10.711 0.225 15.726 1.00 94.31 94 ALA A N 1
ATOM 771 C CA . ALA A 1 94 ? -10.072 -0.080 17.001 1.00 94.31 94 ALA A CA 1
ATOM 772 C C . ALA A 1 94 ? -10.659 0.752 18.153 1.00 94.31 94 ALA A C 1
ATOM 774 O O . ALA A 1 94 ? -11.018 0.201 19.195 1.00 94.31 94 ALA A O 1
ATOM 775 N N . GLN A 1 95 ? -10.834 2.063 17.953 1.00 95.56 95 GLN A N 1
ATOM 776 C CA . GLN A 1 95 ? -11.449 2.946 18.951 1.00 95.56 95 GLN A CA 1
ATOM 777 C C . GLN A 1 95 ? -12.897 2.549 19.261 1.00 95.56 95 GLN A C 1
ATOM 779 O O . GLN A 1 95 ? -13.294 2.500 20.427 1.00 95.56 95 GLN A O 1
ATOM 784 N N . SER A 1 96 ? -13.676 2.228 18.228 1.00 94.69 96 SER A N 1
ATOM 785 C CA . SER A 1 96 ? -15.074 1.815 18.381 1.00 94.69 96 SER A CA 1
ATOM 786 C C . SER A 1 96 ? -15.190 0.500 19.150 1.00 94.69 96 SER A C 1
ATOM 788 O O . SER A 1 96 ? -16.015 0.389 20.057 1.00 94.69 96 SER A O 1
ATOM 790 N N . ALA A 1 97 ? -14.336 -0.477 18.835 1.00 93.94 97 ALA A N 1
ATOM 791 C CA . ALA A 1 97 ? -14.312 -1.746 19.548 1.00 93.94 97 ALA A CA 1
ATOM 792 C C . ALA A 1 97 ? -13.907 -1.562 21.015 1.00 93.94 97 ALA A C 1
ATOM 794 O O . ALA A 1 97 ? -14.555 -2.090 21.915 1.00 93.94 97 ALA A O 1
ATOM 795 N N . ALA A 1 98 ? -12.897 -0.730 21.290 1.00 95.31 98 ALA A N 1
ATOM 796 C CA . ALA A 1 98 ? -12.488 -0.426 22.659 1.00 95.31 98 ALA A CA 1
ATOM 797 C C . ALA A 1 98 ? -13.640 0.166 23.491 1.00 95.31 98 ALA A C 1
ATOM 799 O O . ALA A 1 98 ? -13.837 -0.222 24.644 1.00 95.31 98 ALA A O 1
ATOM 800 N N . GLN A 1 99 ? -14.437 1.069 22.910 1.00 95.75 99 GLN A N 1
ATOM 801 C CA . GLN A 1 99 ? -15.611 1.636 23.581 1.00 95.75 99 GLN A CA 1
ATOM 802 C C . GLN A 1 99 ? -16.700 0.588 23.835 1.00 95.75 99 GLN A C 1
ATOM 804 O O . GLN A 1 99 ? -17.235 0.518 24.942 1.00 95.75 99 GLN A O 1
ATOM 809 N N . LYS A 1 100 ? -17.011 -0.252 22.843 1.00 94.38 100 LYS A N 1
ATOM 810 C CA . LYS A 1 100 ? -18.021 -1.311 22.979 1.00 94.38 100 LYS A CA 1
ATOM 811 C C . LYS A 1 100 ? -17.633 -2.352 24.018 1.00 94.38 100 LYS A C 1
ATOM 813 O O . LYS A 1 100 ? -18.463 -2.692 24.858 1.00 94.38 100 LYS A O 1
ATOM 818 N N . VAL A 1 101 ? -16.390 -2.830 24.005 1.00 96.25 101 VAL A N 1
ATOM 819 C CA . VAL A 1 101 ? -15.885 -3.789 24.999 1.00 96.25 101 VAL A CA 1
ATOM 820 C C . VAL A 1 101 ? -15.920 -3.162 26.395 1.00 96.25 101 VAL A C 1
ATOM 822 O O . VAL A 1 101 ? -16.373 -3.801 27.340 1.00 96.25 101 VAL A O 1
ATOM 825 N N . LYS A 1 102 ? -15.541 -1.882 26.532 1.00 96.00 102 LYS A N 1
ATOM 826 C CA . LYS A 1 102 ? -15.604 -1.154 27.811 1.00 96.00 102 LYS A CA 1
ATOM 827 C C . LYS A 1 102 ? -17.026 -1.053 28.376 1.00 96.00 102 LYS A C 1
ATOM 829 O O . LYS A 1 102 ? -17.191 -1.110 29.590 1.00 96.00 102 LYS A O 1
ATOM 834 N N . LEU A 1 103 ? -18.032 -0.872 27.519 1.00 95.12 103 LEU A N 1
ATOM 835 C CA . LEU A 1 103 ? -19.435 -0.739 27.931 1.00 95.12 103 LEU A CA 1
ATOM 836 C C . LEU A 1 103 ? -20.124 -2.091 28.156 1.00 95.12 103 LEU A C 1
ATOM 838 O O . LEU A 1 103 ? -20.902 -2.230 29.093 1.00 95.12 103 LEU A O 1
ATOM 842 N N . SER A 1 104 ? -19.867 -3.069 27.286 1.00 95.00 104 SER A N 1
ATOM 843 C CA . SER A 1 104 ? -20.559 -4.366 27.290 1.00 95.00 104 SER A CA 1
ATOM 844 C C . SER A 1 104 ? -19.871 -5.435 28.139 1.00 95.00 104 SER A C 1
ATOM 846 O O . SER A 1 104 ? -20.526 -6.385 28.562 1.00 95.00 104 SER A O 1
ATOM 848 N N . GLY A 1 105 ? -18.556 -5.324 28.353 1.00 94.25 105 GLY A N 1
ATOM 849 C CA . GLY A 1 105 ? -17.730 -6.366 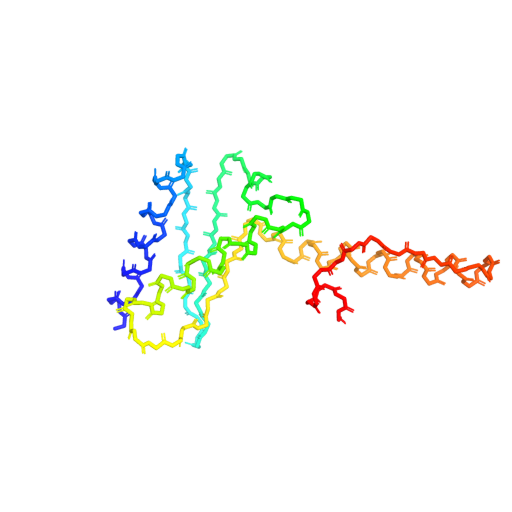28.967 1.00 94.25 105 GLY A CA 1
ATOM 850 C C . GLY A 1 105 ? -17.545 -7.623 28.107 1.00 94.25 105 GLY A C 1
ATOM 851 O O . GLY A 1 105 ? -16.968 -8.597 28.584 1.00 94.25 105 GLY A O 1
ATOM 852 N N . GLN A 1 106 ? -18.035 -7.633 26.862 1.00 94.25 106 GLN A N 1
ATOM 853 C CA . GLN A 1 106 ? -17.930 -8.775 25.952 1.00 94.25 106 GLN A CA 1
ATOM 854 C C . GLN A 1 106 ? -16.777 -8.593 24.965 1.00 94.25 106 GLN A C 1
ATOM 856 O O . GLN A 1 106 ? -16.467 -7.475 24.559 1.00 94.25 106 GLN A O 1
ATOM 861 N N . ASN A 1 107 ? -16.159 -9.702 24.556 1.00 92.38 107 ASN A N 1
ATOM 862 C CA . ASN A 1 107 ? -15.079 -9.692 23.572 1.00 92.38 107 ASN A CA 1
ATOM 863 C C . ASN A 1 107 ? -15.606 -9.314 22.176 1.00 92.38 107 ASN A C 1
ATOM 865 O O . ASN A 1 107 ? -16.648 -9.812 21.754 1.00 92.38 107 ASN A O 1
ATOM 869 N N . GLU A 1 108 ? -14.844 -8.509 21.430 1.00 91.56 108 GLU A N 1
ATOM 870 C CA . GLU A 1 108 ? -15.148 -8.144 20.039 1.00 91.56 108 GLU A CA 1
ATOM 871 C C . GLU A 1 108 ? -14.119 -8.770 19.090 1.00 91.56 108 GLU A C 1
ATOM 873 O O . GLU A 1 108 ? -12.910 -8.590 19.249 1.00 91.56 108 GLU A O 1
ATOM 878 N N . ALA A 1 109 ? -14.601 -9.546 18.117 1.00 90.88 109 ALA A N 1
ATOM 879 C CA . ALA A 1 109 ? -13.764 -10.200 17.118 1.00 90.88 109 ALA A CA 1
ATOM 880 C C . ALA A 1 109 ? -13.624 -9.320 15.871 1.00 90.88 109 ALA A C 1
ATOM 882 O O . ALA A 1 109 ? -14.605 -8.779 15.363 1.00 90.88 109 ALA A O 1
ATOM 883 N N . PHE A 1 110 ? -12.401 -9.223 15.356 1.00 90.19 110 PHE A N 1
ATOM 884 C CA . PHE A 1 110 ? -12.097 -8.482 14.137 1.00 90.19 110 PHE A CA 1
ATOM 885 C C . PHE A 1 110 ? -12.009 -9.420 12.924 1.00 90.19 110 PHE A C 1
ATOM 887 O O . PHE A 1 110 ? -11.656 -10.594 13.079 1.00 90.19 110 PHE A O 1
ATOM 894 N N . PRO A 1 111 ? -12.282 -8.918 11.706 1.00 85.50 111 PRO A N 1
ATOM 895 C CA . PRO A 1 111 ? -12.038 -9.670 10.480 1.00 85.50 111 PRO A CA 1
ATOM 896 C C . PRO A 1 111 ? -10.540 -9.970 10.289 1.00 85.50 111 PRO A C 1
ATOM 898 O O . PRO A 1 111 ? -9.684 -9.302 10.879 1.00 85.50 111 PRO A O 1
ATOM 901 N N . PRO A 1 112 ? -10.188 -10.957 9.444 1.00 85.25 112 PRO A N 1
ATOM 902 C CA . PRO A 1 112 ? -8.796 -11.231 9.116 1.00 85.25 112 PRO A CA 1
ATOM 903 C C . PRO A 1 112 ? -8.144 -10.012 8.448 1.00 85.25 112 PRO A C 1
ATOM 905 O O . PRO A 1 112 ? -8.680 -9.433 7.506 1.00 85.25 112 PRO A O 1
ATOM 908 N N . MET A 1 113 ? -6.961 -9.647 8.937 1.00 86.75 113 MET A N 1
ATOM 909 C CA . MET A 1 113 ? -6.187 -8.480 8.501 1.00 86.75 113 MET A CA 1
ATOM 910 C C . MET A 1 113 ? -4.740 -8.881 8.228 1.00 86.75 113 MET A C 1
ATOM 912 O O . MET A 1 113 ? -4.233 -9.836 8.829 1.00 86.75 113 MET A O 1
ATOM 916 N N . SER A 1 114 ? -4.051 -8.156 7.346 1.00 82.19 114 SER A N 1
ATOM 917 C CA . SER A 1 114 ? -2.620 -8.368 7.101 1.00 82.19 114 SER A CA 1
ATOM 918 C C . SER A 1 114 ? -1.781 -8.080 8.355 1.00 82.19 114 SER A C 1
ATOM 920 O O . SER A 1 114 ? -2.202 -7.375 9.267 1.00 82.19 114 SER A O 1
ATOM 922 N N . SER A 1 115 ? -0.560 -8.617 8.429 1.00 84.06 115 SER A N 1
ATOM 923 C CA . SER A 1 115 ? 0.338 -8.370 9.571 1.00 84.06 115 SER A CA 1
ATOM 924 C C . SER A 1 115 ? 0.726 -6.900 9.742 1.00 84.06 115 SER A C 1
ATOM 926 O O . SER A 1 115 ? 1.137 -6.506 10.831 1.00 84.06 115 SER A O 1
ATOM 928 N N . PHE A 1 116 ? 0.640 -6.107 8.674 1.00 81.31 116 PHE A N 1
ATOM 929 C CA . PHE A 1 116 ? 0.814 -4.661 8.725 1.00 81.31 116 PHE A CA 1
ATOM 930 C C . PHE A 1 116 ? -0.408 -3.988 9.353 1.00 81.31 116 PHE A C 1
ATOM 932 O O . PHE A 1 116 ? -0.245 -3.226 10.286 1.00 81.31 116 PHE A O 1
ATOM 939 N N . GLU A 1 117 ? -1.617 -4.341 8.913 1.00 84.94 117 GLU A N 1
ATOM 940 C CA . GLU A 1 117 ? -2.870 -3.782 9.446 1.00 84.94 117 GLU A CA 1
ATOM 941 C C . GLU A 1 117 ? -3.160 -4.180 10.903 1.00 84.94 117 GLU A C 1
ATOM 943 O O . GLU A 1 117 ? -3.907 -3.489 11.585 1.00 84.94 117 GLU A O 1
ATOM 948 N N . ARG A 1 118 ? -2.609 -5.305 11.383 1.00 87.12 118 ARG A N 1
ATOM 949 C CA . ARG A 1 118 ? -2.753 -5.741 12.785 1.00 87.12 118 ARG A CA 1
ATOM 950 C C . ARG A 1 118 ? -1.847 -4.999 13.771 1.00 87.12 118 ARG A C 1
ATOM 952 O O . ARG A 1 118 ? -2.033 -5.181 14.971 1.00 87.12 118 ARG A O 1
ATOM 959 N N . ARG A 1 119 ? -0.815 -4.308 13.285 1.00 82.06 119 ARG A N 1
ATOM 960 C CA . ARG A 1 119 ? 0.154 -3.584 14.115 1.00 82.06 119 ARG A CA 1
ATOM 961 C C . ARG A 1 119 ? -0.256 -2.131 14.240 1.00 82.06 119 ARG A C 1
ATOM 963 O O . ARG A 1 119 ? -0.110 -1.619 15.366 1.00 82.06 119 ARG A O 1
#

Secondary structure (DSSP, 8-state):
-HHHHHHHHHHHHHHHHHHT---EEEEEEETTEEEEEEE-S-HHHHH-GGGHHHHHHHHHHHHHHHHHHSS--EEEEEETTHHHHHHHHHHHHHHHHHHHHHHH----PPPP--TTTT-

pLDDT: mean 91.45, std 5.37, range [54.84, 96.25]

InterPro domains:
  IPR001374 R3H domain [PS51061] (84-119)
  IPR015946 K homology domain-like, alpha/beta [G3DSA:3.30.300.20] (4-84)
  IPR036867 R3H domain superfamily [G3DSA:3.30.1370.50] (85-119)
  IPR038008 Jag, KH domain [cd02414] (7-85)
  IPR039247 RNA-binding protein KhpB [PTHR35800] (3-119)

Radius of gyration: 17.51 Å; chains: 1; bounding box: 40×21×49 Å

Sequence (119 aa):
MDQQIKDLEKITKDLFSHLGFQVDFQIKKEAELVTIHLNSDEPGVLIGYHGQALNALQQMITLMAFKKFGQWVRILVDVEDYREKRKEVLERMAQSAAQKVKLSGQNEAFPPMSSFERR

Organism: NCBI:txid1975054